Protein AF-A0A8X6XV56-F1 (afdb_monomer)

Sequence (90 aa):
MIHDEELIHANEVCEEVFFESVEVDSSSDEYEPEEKKRDIKHIPLDYKIKAVNMAKKHPTWSIKTLHSRGCGRLKRAFTQMGRRYHKRRK

Mean predicted aligned error: 18.06 Å

Structure (mmCIF, N/CA/C/O backbone):
data_AF-A0A8X6XV56-F1
#
_entry.id   AF-A0A8X6XV56-F1
#
loop_
_atom_site.group_PDB
_atom_site.id
_atom_site.type_symbol
_atom_site.label_atom_id
_atom_site.label_alt_id
_atom_site.label_comp_id
_atom_site.label_asym_id
_atom_site.label_entity_id
_atom_site.label_seq_id
_atom_site.pdbx_PDB_ins_code
_atom_site.Cartn_x
_atom_site.Cartn_y
_atom_site.Cartn_z
_atom_site.occupancy
_atom_site.B_iso_or_equiv
_atom_site.auth_seq_id
_atom_site.auth_comp_id
_atom_site.auth_asym_id
_atom_site.auth_atom_id
_atom_site.pdbx_PDB_model_num
ATOM 1 N N . MET A 1 1 ? -19.834 31.971 7.275 1.00 43.88 1 MET A N 1
ATOM 2 C CA . MET A 1 1 ? -20.107 31.369 5.958 1.00 43.88 1 MET A CA 1
ATOM 3 C C . MET A 1 1 ? -18.979 31.848 5.067 1.00 43.88 1 MET A C 1
ATOM 5 O O . MET A 1 1 ? -18.883 33.049 4.863 1.00 43.88 1 MET A O 1
ATOM 9 N N . ILE A 1 2 ? -18.021 30.977 4.753 1.00 51.19 2 ILE A N 1
ATOM 10 C CA . ILE A 1 2 ? -16.839 31.344 3.960 1.00 51.19 2 ILE A CA 1
ATOM 11 C C . ILE A 1 2 ? -17.280 31.265 2.498 1.00 51.19 2 ILE A C 1
ATOM 13 O O . ILE A 1 2 ? -17.900 30.279 2.108 1.00 51.19 2 ILE A O 1
ATOM 17 N N . HIS A 1 3 ? -17.098 32.355 1.759 1.00 51.81 3 HIS A N 1
ATOM 18 C CA . HIS A 1 3 ? -17.509 32.478 0.366 1.00 51.81 3 HIS A CA 1
ATOM 19 C C . HIS A 1 3 ? -16.316 32.039 -0.491 1.00 51.81 3 HIS A C 1
ATOM 21 O O . HIS A 1 3 ? -15.351 32.784 -0.616 1.00 51.81 3 HIS A O 1
ATOM 27 N N . ASP A 1 4 ? -16.354 30.813 -1.012 1.00 61.69 4 ASP A N 1
ATOM 28 C CA . ASP A 1 4 ? -15.238 30.188 -1.743 1.00 61.69 4 ASP A CA 1
ATOM 29 C C . ASP A 1 4 ? -15.323 30.419 -3.269 1.00 61.69 4 ASP A C 1
ATOM 31 O O . ASP A 1 4 ? -14.945 29.556 -4.054 1.00 61.69 4 ASP A O 1
ATOM 35 N N . GL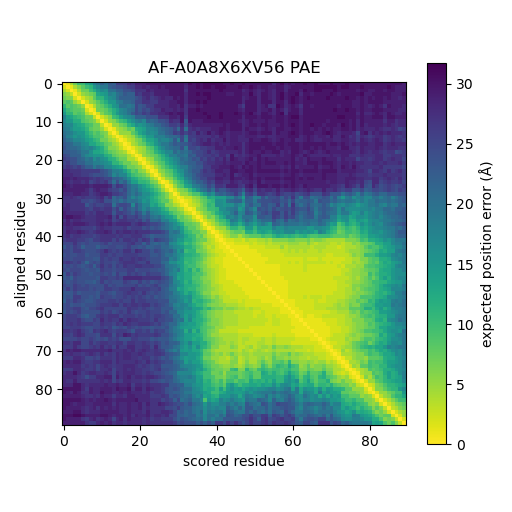U A 1 5 ? -15.831 31.573 -3.716 1.00 61.59 5 GLU A N 1
ATOM 36 C CA . GLU A 1 5 ? -16.177 31.788 -5.136 1.00 61.59 5 GLU A CA 1
ATOM 37 C C . GLU A 1 5 ? -15.220 32.722 -5.904 1.00 61.59 5 GLU A C 1
ATOM 39 O O . GLU A 1 5 ? -15.501 33.086 -7.041 1.00 61.59 5 GLU A O 1
ATOM 44 N N . GLU A 1 6 ? -14.068 33.102 -5.346 1.00 62.00 6 GLU A N 1
ATOM 45 C CA . GLU A 1 6 ? -13.080 33.933 -6.058 1.00 62.00 6 GLU A CA 1
ATOM 46 C C . GLU A 1 6 ? -11.733 33.225 -6.203 1.00 62.00 6 GLU A C 1
ATOM 48 O O . GLU A 1 6 ? -10.768 33.546 -5.515 1.00 62.00 6 GLU A O 1
ATOM 53 N N . LEU A 1 7 ? -11.647 32.258 -7.122 1.00 63.19 7 LEU A N 1
ATOM 54 C CA . LEU A 1 7 ? -10.369 31.855 -7.723 1.00 63.19 7 LEU A CA 1
ATOM 55 C C . LEU A 1 7 ? -10.587 31.091 -9.036 1.00 63.19 7 LEU A C 1
ATOM 57 O O . LEU A 1 7 ? -10.380 29.884 -9.127 1.00 63.19 7 LEU A O 1
ATOM 61 N N . ILE A 1 8 ? -10.974 31.818 -10.087 1.00 64.44 8 ILE A N 1
ATOM 62 C CA . ILE A 1 8 ? -10.766 31.379 -11.473 1.00 64.44 8 ILE A CA 1
ATOM 63 C C . ILE A 1 8 ? -10.225 32.580 -12.261 1.00 64.44 8 ILE A C 1
ATOM 65 O O . ILE A 1 8 ? -10.976 33.442 -12.710 1.00 64.44 8 ILE A O 1
ATOM 69 N N . HIS A 1 9 ? -8.899 32.654 -12.405 1.00 61.03 9 HIS A N 1
ATOM 70 C CA . HIS A 1 9 ? -8.227 33.585 -13.315 1.00 61.03 9 HIS A CA 1
ATOM 71 C C . HIS A 1 9 ? -8.550 33.180 -14.762 1.00 61.03 9 HIS A C 1
ATOM 73 O O . HIS A 1 9 ? -7.859 32.354 -15.348 1.00 61.03 9 HIS A O 1
ATOM 79 N N . ALA A 1 10 ? -9.634 33.713 -15.326 1.00 63.38 10 ALA A N 1
ATOM 80 C CA . ALA A 1 10 ? -10.113 33.306 -16.649 1.00 63.38 10 ALA A CA 1
ATOM 81 C C . ALA A 1 10 ? -9.447 34.035 -17.835 1.00 63.38 10 ALA A C 1
ATOM 83 O O . ALA A 1 10 ? -9.728 33.690 -18.978 1.00 63.38 10 ALA A O 1
ATOM 84 N N . ASN A 1 11 ? -8.559 35.010 -17.602 1.00 63.00 11 ASN A N 1
ATOM 85 C CA . ASN A 1 11 ? -8.051 35.890 -18.666 1.00 63.00 11 ASN A CA 1
ATOM 86 C C . ASN A 1 11 ? -6.521 36.065 -18.658 1.00 63.00 11 ASN A C 1
ATOM 88 O O . ASN A 1 11 ? -6.024 37.172 -18.861 1.00 63.00 11 ASN A O 1
ATOM 92 N N . GLU A 1 12 ? -5.753 34.997 -18.444 1.00 65.94 12 GLU A N 1
ATOM 93 C CA . GLU A 1 12 ? -4.326 35.039 -18.781 1.00 65.94 12 GLU A CA 1
ATOM 94 C C . GLU A 1 12 ? -4.178 34.751 -20.284 1.00 65.94 12 GLU A C 1
ATOM 96 O O . GLU A 1 12 ? -4.328 33.620 -20.742 1.00 65.94 12 GLU A O 1
ATOM 101 N N . VAL A 1 13 ? -3.978 35.805 -21.080 1.00 67.50 13 VAL A N 1
ATOM 102 C CA . VAL A 1 13 ? -3.664 35.674 -22.507 1.00 67.50 13 VAL A CA 1
ATOM 103 C C . VAL A 1 13 ? -2.219 35.195 -22.598 1.00 67.50 13 VAL A C 1
ATOM 105 O O . VAL A 1 13 ? -1.301 35.949 -22.286 1.00 67.50 13 VAL A O 1
ATOM 108 N N . CYS A 1 14 ? -2.007 33.939 -22.992 1.00 67.06 14 CYS A N 1
ATOM 109 C CA . CYS A 1 14 ? -0.671 33.459 -23.326 1.00 67.06 14 CYS A CA 1
ATOM 110 C C . CYS A 1 14 ? -0.173 34.214 -24.565 1.00 67.06 14 CYS A C 1
ATOM 112 O O . CYS A 1 14 ? -0.689 34.021 -25.663 1.00 67.06 14 CYS A O 1
ATOM 114 N N . GLU A 1 15 ? 0.812 35.087 -24.379 1.00 74.06 15 GLU A N 1
ATOM 115 C CA . GLU A 1 15 ? 1.508 35.750 -25.476 1.00 74.06 15 GLU A CA 1
ATOM 116 C C . GLU A 1 15 ? 2.452 34.733 -26.136 1.00 74.06 15 GLU A C 1
ATOM 118 O O . GLU A 1 15 ? 3.394 34.240 -25.510 1.00 74.06 15 GLU A O 1
ATOM 123 N N . GLU A 1 16 ? 2.173 34.362 -27.389 1.00 70.25 16 GLU A N 1
ATOM 124 C CA . GLU A 1 16 ? 3.077 33.534 -28.191 1.00 70.25 16 GLU A CA 1
ATOM 125 C C . GLU A 1 16 ? 4.313 34.361 -28.565 1.00 70.25 16 GLU A C 1
ATOM 127 O O . GLU A 1 16 ? 4.359 35.048 -29.585 1.00 70.25 16 GLU A O 1
ATOM 132 N N . VAL A 1 17 ? 5.331 34.319 -27.710 1.00 73.75 17 VAL A N 1
ATOM 133 C CA . VAL A 1 17 ? 6.653 34.867 -28.020 1.00 73.75 17 VAL A CA 1
ATOM 134 C C . VAL A 1 17 ? 7.335 34.017 -29.091 1.00 73.75 17 VAL A C 1
ATOM 136 O O . VAL A 1 17 ? 7.484 32.802 -28.950 1.00 73.75 17 VAL A O 1
ATOM 139 N N . PHE A 1 18 ? 7.772 34.673 -30.168 1.00 65.25 18 PHE A N 1
ATOM 140 C CA . PHE A 1 18 ? 8.530 34.049 -31.248 1.00 65.25 18 PHE A CA 1
ATOM 141 C C . PHE A 1 18 ? 9.912 33.647 -30.724 1.00 65.25 18 PHE A C 1
ATOM 143 O O . PHE A 1 18 ? 10.723 34.500 -30.363 1.00 65.25 18 PHE A O 1
ATOM 150 N N . PHE A 1 19 ? 10.170 32.344 -30.642 1.00 69.25 19 PHE A N 1
ATOM 151 C CA . PHE A 1 19 ? 11.467 31.836 -30.215 1.00 69.25 19 PHE A CA 1
ATOM 152 C C . PHE A 1 19 ? 12.469 31.999 -31.362 1.00 69.25 19 PHE A C 1
ATOM 154 O O . PHE A 1 19 ? 12.278 31.445 -32.444 1.00 69.25 19 PHE A O 1
ATOM 161 N N . GLU A 1 20 ? 13.533 32.768 -31.133 1.00 75.31 20 GLU A N 1
ATOM 162 C CA . GLU A 1 20 ? 14.656 32.861 -32.063 1.00 75.31 20 GLU A CA 1
ATOM 163 C C . GLU A 1 20 ? 15.341 31.490 -32.148 1.00 75.31 20 GLU A C 1
ATOM 165 O O . GLU A 1 20 ? 15.737 30.903 -31.136 1.00 75.31 20 GLU A O 1
ATOM 170 N N . SER A 1 21 ? 15.426 30.937 -33.358 1.00 67.25 21 SER A N 1
ATOM 171 C CA . SER A 1 21 ? 16.077 29.656 -33.605 1.00 67.25 21 SER A CA 1
ATOM 172 C C . SER A 1 21 ? 17.587 29.817 -33.448 1.00 67.25 21 SER A C 1
ATOM 174 O O . SER A 1 21 ? 18.262 30.290 -34.360 1.00 67.25 21 SER A O 1
ATOM 176 N N . VAL A 1 22 ? 18.117 29.428 -32.290 1.00 69.69 22 VAL A N 1
ATOM 177 C CA . VAL A 1 22 ? 19.563 29.315 -32.075 1.00 69.69 22 VAL A CA 1
ATOM 178 C C . VAL A 1 22 ? 20.062 28.107 -32.869 1.00 69.69 22 VAL A C 1
ATOM 180 O O . VAL A 1 22 ? 19.542 27.002 -32.699 1.00 69.69 22 VAL A O 1
ATOM 183 N N . GLU A 1 23 ? 21.046 28.306 -33.751 1.00 66.12 23 GLU A N 1
ATOM 184 C CA . GLU A 1 23 ? 21.744 27.198 -34.406 1.00 66.12 23 GLU A CA 1
ATOM 185 C C . GLU A 1 23 ? 22.357 26.306 -33.323 1.00 66.12 23 GLU A C 1
ATOM 187 O O . GLU A 1 23 ? 23.194 26.737 -32.529 1.00 66.12 23 GLU A O 1
ATOM 192 N N . VAL A 1 24 ? 21.874 25.067 -33.245 1.00 60.47 24 VAL A N 1
ATOM 193 C CA . VAL A 1 24 ? 22.342 24.088 -32.268 1.00 60.47 24 VAL A CA 1
ATOM 194 C C . VAL A 1 24 ? 23.755 23.678 -32.669 1.00 60.47 24 VAL A C 1
ATOM 196 O O . VAL A 1 24 ? 23.935 22.843 -33.559 1.00 60.47 24 VAL A O 1
ATOM 199 N N . ASP A 1 25 ? 24.760 24.273 -32.022 1.00 62.75 25 ASP A N 1
ATOM 200 C CA . ASP A 1 25 ? 26.127 23.762 -32.069 1.00 62.75 25 ASP A CA 1
ATOM 201 C C . ASP A 1 25 ? 26.086 22.291 -31.639 1.00 62.75 25 ASP A C 1
ATOM 203 O O . ASP A 1 25 ? 25.735 21.946 -30.509 1.00 62.75 25 ASP A O 1
ATOM 207 N N . SER A 1 26 ? 26.347 21.407 -32.599 1.00 61.03 26 SER A N 1
ATOM 208 C CA . SER A 1 26 ? 26.097 19.966 -32.510 1.00 61.03 26 SER A CA 1
ATOM 209 C C . SER A 1 26 ? 27.160 19.225 -31.696 1.00 61.03 26 SER A C 1
ATOM 211 O O . SER A 1 26 ? 27.352 18.022 -31.872 1.00 61.03 26 SER A O 1
ATOM 2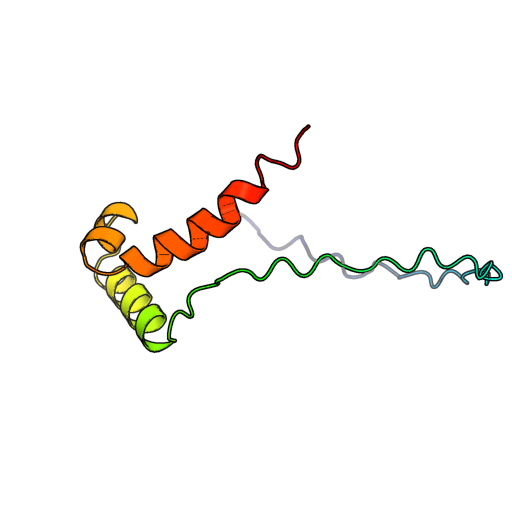13 N N . SER A 1 27 ? 27.832 19.905 -30.764 1.00 64.88 27 SER A N 1
ATOM 214 C CA . SER A 1 27 ? 28.589 19.244 -29.703 1.00 64.88 27 SER A CA 1
ATOM 215 C C . SER A 1 27 ? 27.609 18.689 -28.665 1.00 64.88 27 SER A C 1
ATOM 217 O O . SER A 1 27 ? 27.491 19.183 -27.543 1.00 64.88 27 SER A O 1
ATOM 219 N N . SER A 1 28 ? 26.871 17.660 -29.081 1.00 62.75 28 SER A N 1
ATOM 220 C CA . SER A 1 28 ? 26.013 16.853 -28.229 1.00 62.75 28 SER A CA 1
ATOM 221 C C . SER A 1 28 ? 26.902 1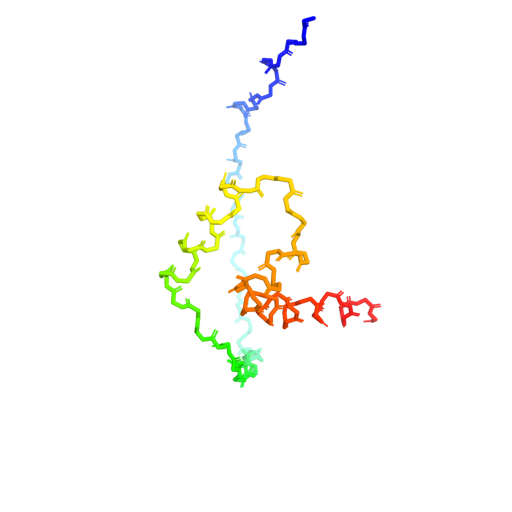6.063 -27.270 1.00 62.75 28 SER A C 1
ATOM 223 O O . SER A 1 28 ? 27.419 15.003 -27.612 1.00 62.75 28 SER A O 1
ATOM 225 N N . ASP A 1 29 ? 27.106 16.588 -26.062 1.00 68.75 29 ASP A N 1
ATOM 226 C CA . ASP A 1 29 ? 27.381 15.728 -24.911 1.00 68.75 29 ASP A CA 1
ATOM 227 C C . ASP A 1 29 ? 26.057 15.011 -24.609 1.0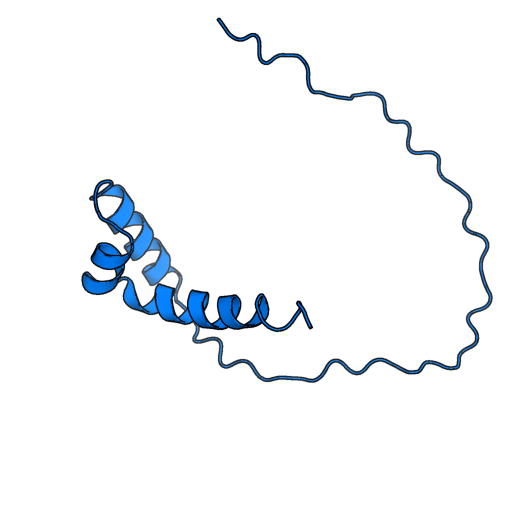0 68.75 29 ASP A C 1
ATOM 229 O O . ASP A 1 29 ? 25.217 15.473 -23.830 1.00 68.75 29 ASP A O 1
ATOM 233 N N . GLU A 1 30 ? 25.793 13.975 -25.408 1.00 78.19 30 GLU A N 1
ATOM 234 C CA . GLU A 1 30 ? 24.564 13.197 -25.407 1.00 78.19 30 GLU A CA 1
ATOM 235 C C . GLU A 1 30 ? 24.437 12.536 -24.034 1.00 78.19 30 GLU A C 1
ATOM 237 O O . GLU A 1 30 ? 25.094 11.546 -23.719 1.00 78.19 30 GLU A O 1
ATOM 242 N N . TYR A 1 31 ? 23.639 13.151 -23.160 1.00 76.12 31 TYR A N 1
ATOM 243 C CA . TYR A 1 31 ? 23.416 12.655 -21.810 1.00 76.12 31 TYR A CA 1
ATOM 244 C C . TYR A 1 31 ? 22.835 11.238 -21.873 1.00 76.12 31 TYR A C 1
ATOM 246 O O . TYR A 1 31 ? 21.639 11.063 -22.110 1.00 76.12 31 TYR A O 1
ATOM 254 N N . GLU A 1 32 ? 23.662 10.226 -21.608 1.00 78.38 32 GLU A N 1
ATOM 255 C CA . GLU A 1 32 ? 23.203 8.858 -21.393 1.00 78.38 32 GLU A CA 1
ATOM 256 C C . GLU A 1 32 ? 22.675 8.722 -19.954 1.00 78.38 32 GLU A C 1
ATOM 258 O O . GLU A 1 32 ? 23.447 8.760 -18.985 1.00 78.38 32 GLU A O 1
ATOM 263 N N . PRO A 1 33 ? 21.354 8.565 -19.745 1.00 75.00 33 PRO A N 1
ATOM 264 C CA . PRO A 1 33 ? 20.834 8.332 -18.411 1.00 75.00 33 PRO A CA 1
ATOM 265 C C . PRO A 1 33 ? 21.342 6.985 -17.888 1.00 75.00 33 PRO A C 1
ATOM 267 O O . PRO A 1 33 ? 21.008 5.932 -18.425 1.00 75.00 33 PRO A O 1
ATOM 270 N N . GLU A 1 34 ? 22.090 7.008 -16.781 1.00 75.94 34 GLU A N 1
ATOM 271 C CA . GLU A 1 34 ? 22.531 5.787 -16.103 1.00 75.94 34 GLU A CA 1
ATOM 272 C C . GLU A 1 34 ? 21.338 4.847 -15.831 1.00 75.94 34 GLU A C 1
ATOM 274 O O . GLU A 1 34 ? 20.470 5.141 -14.991 1.00 75.94 34 GLU A O 1
ATOM 279 N N . GLU A 1 35 ? 21.321 3.676 -16.478 1.00 66.81 35 GLU A N 1
ATOM 280 C CA . GLU A 1 35 ? 20.369 2.597 -16.208 1.00 66.81 35 GLU A CA 1
ATOM 281 C C . GLU A 1 35 ? 20.6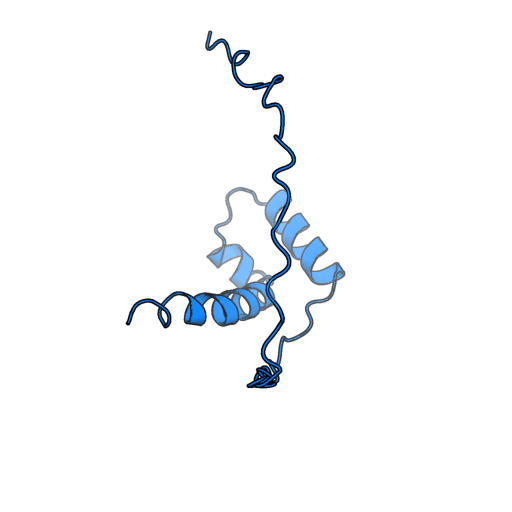32 1.968 -14.831 1.00 66.81 35 GLU A C 1
ATOM 283 O O . GLU A 1 35 ? 21.074 0.826 -14.676 1.00 66.81 35 GLU A O 1
ATOM 288 N N . LYS A 1 36 ? 20.316 2.693 -13.759 1.00 70.00 36 LYS A N 1
ATOM 289 C CA . LYS A 1 36 ? 20.188 2.079 -12.438 1.00 70.00 36 LYS A CA 1
ATOM 290 C C . LYS A 1 36 ? 18.951 1.194 -12.473 1.00 70.00 36 LYS A C 1
ATOM 292 O O . LYS A 1 36 ? 17.850 1.672 -12.187 1.00 70.00 36 LYS A O 1
ATOM 297 N N . LYS A 1 37 ? 19.135 -0.091 -12.798 1.00 64.56 37 LYS A N 1
ATOM 298 C CA . LYS A 1 37 ? 18.107 -1.133 -12.676 1.00 64.56 37 LYS A CA 1
ATOM 299 C C . LYS A 1 37 ? 17.586 -1.111 -11.245 1.00 64.56 37 LYS A C 1
ATOM 301 O O . LYS A 1 37 ? 18.252 -1.510 -10.291 1.00 64.56 37 LYS A O 1
ATOM 306 N N . ARG A 1 38 ? 16.406 -0.524 -11.071 1.00 63.78 38 ARG A N 1
ATOM 307 C CA . ARG A 1 38 ? 15.708 -0.517 -9.793 1.00 63.78 38 ARG A CA 1
ATOM 308 C C . ARG A 1 38 ? 14.906 -1.798 -9.767 1.00 63.78 38 ARG A C 1
ATOM 310 O O . ARG A 1 38 ? 13.949 -1.919 -10.525 1.00 63.78 38 ARG A O 1
ATOM 317 N N . ASP A 1 39 ? 15.238 -2.692 -8.845 1.00 67.06 39 ASP A N 1
ATOM 318 C CA . ASP A 1 39 ? 14.347 -3.786 -8.469 1.00 67.06 39 ASP A CA 1
ATOM 319 C C . ASP A 1 39 ? 13.123 -3.191 -7.764 1.00 67.06 39 ASP A C 1
ATOM 321 O O . ASP A 1 39 ? 13.012 -3.159 -6.532 1.00 67.06 39 ASP A O 1
ATOM 325 N N . ILE A 1 40 ? 12.214 -2.621 -8.553 1.00 67.81 40 ILE A N 1
ATOM 326 C CA . ILE A 1 40 ? 10.899 -2.213 -8.091 1.00 67.81 40 ILE A CA 1
ATOM 327 C C . ILE A 1 40 ? 10.094 -3.499 -8.052 1.00 67.81 40 ILE A C 1
ATOM 329 O O . ILE A 1 40 ? 9.612 -3.986 -9.072 1.00 67.81 40 ILE A O 1
ATOM 333 N N . LYS A 1 41 ? 9.969 -4.078 -6.856 1.00 77.44 41 LYS A N 1
ATOM 334 C CA . LYS A 1 41 ? 9.109 -5.246 -6.666 1.00 77.44 41 LYS A CA 1
ATOM 335 C C . LYS A 1 41 ? 7.698 -4.874 -7.102 1.00 77.44 41 LYS A C 1
ATOM 337 O O . LYS A 1 41 ? 7.072 -4.008 -6.491 1.00 77.44 41 LYS A O 1
ATOM 342 N N . HIS A 1 42 ? 7.221 -5.531 -8.154 1.00 85.50 42 HIS A N 1
ATOM 343 C CA . HIS A 1 42 ? 5.875 -5.335 -8.664 1.00 85.50 42 HIS A CA 1
ATOM 344 C C . HIS A 1 42 ? 4.852 -5.575 -7.541 1.00 85.50 42 HIS A C 1
ATOM 346 O O . HIS A 1 42 ? 4.915 -6.579 -6.825 1.00 85.50 42 HIS A O 1
ATOM 352 N N . ILE A 1 43 ? 3.920 -4.635 -7.367 1.00 86.12 43 ILE A N 1
ATOM 353 C CA . ILE A 1 43 ? 2.805 -4.762 -6.425 1.00 86.12 43 ILE A CA 1
ATOM 354 C C . ILE A 1 43 ? 1.530 -4.971 -7.249 1.00 86.12 43 ILE A C 1
ATOM 356 O O . ILE A 1 43 ? 1.100 -4.018 -7.907 1.00 86.12 43 ILE A O 1
ATOM 360 N N . PRO A 1 44 ? 0.914 -6.167 -7.181 1.00 91.00 44 PRO A N 1
ATOM 361 C CA . PRO A 1 44 ? -0.313 -6.471 -7.910 1.00 91.00 44 PRO A CA 1
ATOM 362 C C . PRO A 1 44 ? -1.456 -5.512 -7.571 1.00 91.00 44 PRO A C 1
ATOM 364 O O . PRO A 1 44 ? -1.532 -4.990 -6.451 1.00 91.00 44 PRO A O 1
ATOM 367 N N . LEU A 1 45 ? -2.379 -5.319 -8.514 1.00 92.12 45 LEU A N 1
ATOM 368 C CA . LEU A 1 45 ? -3.544 -4.451 -8.327 1.00 92.12 45 LEU A CA 1
ATOM 369 C C . LEU A 1 45 ? -4.436 -4.931 -7.174 1.00 92.12 45 LEU A C 1
ATOM 371 O O . LEU A 1 45 ? -4.791 -4.130 -6.310 1.00 92.12 45 LEU A O 1
ATOM 375 N N . ASP A 1 46 ? -4.686 -6.237 -7.080 1.00 93.00 46 ASP A N 1
ATOM 376 C CA . ASP A 1 46 ? -5.495 -6.848 -6.014 1.00 93.00 46 ASP A CA 1
ATOM 377 C C . ASP A 1 46 ? -4.970 -6.520 -4.620 1.00 93.00 46 ASP A C 1
ATOM 379 O O . ASP A 1 46 ? -5.725 -6.285 -3.675 1.00 93.00 46 ASP A O 1
ATOM 383 N N . TYR A 1 47 ? -3.645 -6.439 -4.489 1.00 93.06 47 TYR A N 1
ATOM 384 C CA . TYR A 1 47 ? -3.017 -6.063 -3.235 1.00 93.06 47 TYR A CA 1
ATOM 385 C C . TYR A 1 47 ? -3.344 -4.609 -2.861 1.00 93.06 47 TYR A C 1
ATOM 387 O O . TYR A 1 47 ? -3.607 -4.315 -1.691 1.00 93.06 47 TYR A O 1
ATOM 395 N N . LYS A 1 48 ? -3.358 -3.695 -3.840 1.00 90.56 48 LYS A N 1
ATOM 396 C CA . LYS A 1 48 ? -3.741 -2.289 -3.632 1.00 90.56 48 LYS A CA 1
ATOM 397 C C . LYS A 1 48 ? -5.217 -2.186 -3.248 1.00 90.56 48 LYS A C 1
ATOM 399 O O . LYS A 1 48 ? -5.534 -1.506 -2.275 1.00 90.56 48 LYS A O 1
ATOM 404 N N . ILE A 1 49 ? -6.091 -2.920 -3.939 1.00 95.00 49 ILE A N 1
ATOM 405 C CA . ILE A 1 49 ? -7.530 -2.972 -3.637 1.00 95.00 49 ILE A CA 1
ATOM 406 C C . ILE A 1 49 ? -7.752 -3.474 -2.205 1.00 95.00 49 ILE A C 1
ATOM 408 O O . ILE A 1 49 ? -8.459 -2.833 -1.427 1.00 95.00 49 ILE A O 1
ATOM 412 N N . LYS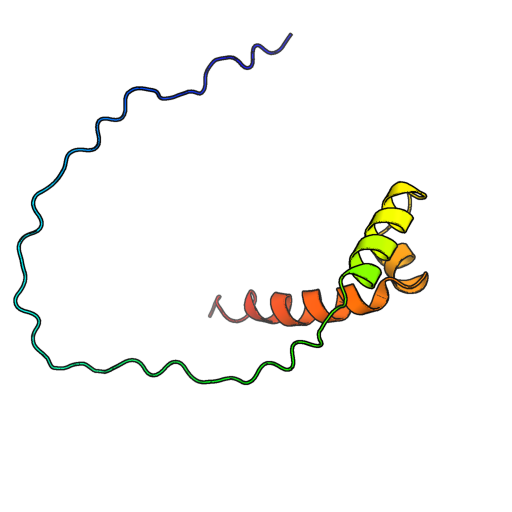 A 1 50 ? -7.085 -4.565 -1.805 1.00 93.62 50 LYS A N 1
ATOM 413 C CA . LYS A 1 50 ? -7.138 -5.084 -0.430 1.00 93.62 50 LYS A CA 1
ATOM 414 C C . LYS A 1 50 ? -6.717 -4.029 0.592 1.00 93.62 50 LYS A C 1
ATOM 416 O O . LYS A 1 50 ? -7.400 -3.855 1.601 1.00 93.62 50 LYS A O 1
ATOM 421 N N . ALA A 1 51 ? -5.605 -3.338 0.348 1.00 92.19 51 ALA A N 1
ATOM 422 C CA . ALA A 1 51 ? -5.101 -2.314 1.257 1.00 92.19 51 ALA A CA 1
ATOM 423 C C . ALA A 1 51 ? -6.105 -1.165 1.439 1.00 92.19 51 ALA A C 1
ATOM 425 O O . ALA A 1 51 ? -6.389 -0.778 2.574 1.00 92.19 51 ALA A O 1
ATOM 426 N N . VAL A 1 52 ? -6.687 -0.682 0.338 1.00 93.81 52 VAL A N 1
ATOM 427 C CA . VAL A 1 52 ? -7.724 0.360 0.352 1.00 93.81 52 VAL A CA 1
ATOM 428 C C . VAL A 1 52 ? -8.966 -0.120 1.099 1.00 93.81 52 VAL A C 1
ATOM 430 O O . VAL A 1 52 ? -9.473 0.590 1.964 1.00 93.81 52 VAL A O 1
ATOM 433 N N . ASN A 1 53 ? -9.429 -1.342 0.837 1.00 96.06 53 ASN A N 1
ATOM 434 C CA . ASN A 1 53 ? -10.600 -1.902 1.509 1.00 96.06 53 ASN A CA 1
ATOM 435 C C . ASN A 1 53 ? -10.389 -2.059 3.021 1.00 96.06 53 ASN A C 1
ATOM 437 O O . ASN A 1 53 ? -11.309 -1.796 3.791 1.00 96.06 53 ASN A O 1
ATOM 441 N N . MET A 1 54 ? -9.190 -2.441 3.471 1.00 94.44 54 MET A N 1
ATOM 442 C CA . MET A 1 54 ? -8.882 -2.502 4.905 1.00 94.44 54 MET A CA 1
ATOM 443 C C . MET A 1 54 ? -8.865 -1.117 5.555 1.00 94.44 54 MET A C 1
ATOM 445 O O . MET A 1 54 ? -9.387 -0.970 6.656 1.00 94.44 54 MET A O 1
ATOM 449 N N . ALA A 1 55 ? -8.317 -0.106 4.876 1.00 94.31 55 ALA A N 1
ATOM 450 C CA . ALA A 1 55 ? -8.335 1.269 5.373 1.00 94.31 55 ALA A CA 1
ATOM 451 C C . ALA A 1 55 ? -9.768 1.823 5.459 1.00 94.31 55 ALA A C 1
ATOM 453 O O . ALA A 1 55 ? -10.132 2.417 6.468 1.00 94.31 55 ALA A O 1
ATOM 454 N N . LYS A 1 56 ? -10.609 1.549 4.451 1.00 95.31 56 LYS A N 1
ATOM 455 C CA . LYS A 1 56 ? -12.035 1.920 4.460 1.00 95.31 56 LYS A CA 1
ATOM 456 C C . LYS A 1 56 ? -12.809 1.246 5.596 1.00 95.31 56 LYS A C 1
ATOM 458 O O . LYS A 1 56 ? -13.639 1.888 6.226 1.00 95.31 56 LYS A O 1
ATOM 463 N N . LYS A 1 57 ? -12.535 -0.035 5.871 1.00 96.88 57 LYS A N 1
ATOM 464 C CA . LYS A 1 57 ? -13.169 -0.780 6.975 1.00 96.88 57 LYS A CA 1
ATOM 465 C C . LYS A 1 57 ? -12.714 -0.312 8.359 1.00 96.88 57 LYS A C 1
ATOM 467 O O . LYS A 1 57 ? -13.463 -0.454 9.320 1.00 96.88 57 LYS A O 1
ATOM 472 N N . HIS A 1 58 ? -11.495 0.213 8.474 1.00 95.06 58 HIS A N 1
ATOM 473 C CA . HIS A 1 58 ? -10.896 0.597 9.750 1.00 95.06 58 HIS A CA 1
ATOM 474 C C . HIS A 1 58 ? -10.243 1.986 9.668 1.00 95.06 58 HIS A C 1
ATOM 476 O O . HIS A 1 58 ? -9.013 2.088 9.673 1.00 95.06 58 HIS A O 1
ATOM 482 N N . PRO A 1 59 ? -11.044 3.066 9.629 1.00 94.38 59 PRO A N 1
ATOM 483 C CA . PRO A 1 59 ? -10.536 4.426 9.427 1.00 94.38 59 PRO A CA 1
ATOM 484 C C . PRO A 1 59 ? -9.652 4.929 10.579 1.00 94.38 59 PRO A C 1
ATOM 486 O O . PRO A 1 59 ? -8.824 5.810 10.382 1.00 94.38 59 PRO A O 1
ATOM 489 N N . THR A 1 60 ? -9.783 4.354 11.778 1.00 96.31 60 THR A N 1
ATOM 490 C CA . THR A 1 60 ? -8.971 4.707 12.955 1.00 96.31 60 THR A CA 1
ATOM 491 C C . THR A 1 60 ? -7.607 4.018 12.984 1.00 96.31 60 THR A C 1
ATOM 493 O O . THR A 1 60 ? -6.771 4.327 13.836 1.00 96.31 60 THR A O 1
ATOM 496 N N . TRP A 1 61 ? -7.347 3.055 12.092 1.00 93.88 61 TRP A N 1
ATOM 497 C CA . TRP A 1 61 ? -6.072 2.347 12.092 1.00 93.88 61 TRP A CA 1
ATOM 498 C C . TRP A 1 61 ? -4.957 3.220 11.537 1.00 93.88 61 TRP A C 1
ATOM 500 O O . TRP A 1 61 ? -4.997 3.695 10.405 1.00 93.88 61 TRP A O 1
ATOM 510 N N . SER A 1 62 ? -3.888 3.342 12.321 1.00 91.81 62 SER A N 1
ATOM 511 C CA . SER A 1 62 ? -2.661 3.963 11.841 1.00 91.81 62 SER A CA 1
ATOM 512 C C . SER A 1 62 ? -2.049 3.166 10.682 1.00 91.81 62 SER A C 1
ATOM 514 O O . SER A 1 62 ? -2.195 1.942 10.579 1.00 91.81 62 SER A O 1
ATOM 516 N N . ILE A 1 63 ? -1.244 3.843 9.861 1.00 88.44 63 ILE A N 1
ATOM 517 C CA . ILE A 1 63 ? -0.459 3.213 8.788 1.00 88.44 63 ILE A CA 1
ATOM 518 C C . ILE A 1 63 ? 0.417 2.067 9.331 1.00 88.44 63 ILE A C 1
ATOM 520 O O . ILE A 1 63 ? 0.585 1.039 8.673 1.00 88.44 63 ILE A O 1
ATOM 524 N N . LYS A 1 64 ? 0.951 2.201 10.556 1.00 90.25 64 LYS A N 1
ATOM 525 C CA . LYS A 1 64 ? 1.742 1.143 11.212 1.00 90.25 64 LYS A CA 1
ATOM 526 C C . LYS A 1 64 ? 0.901 -0.116 11.446 1.00 90.25 64 LYS A C 1
ATOM 528 O O . LYS A 1 64 ? 1.365 -1.214 11.145 1.00 90.25 64 LYS A O 1
ATOM 533 N N . THR A 1 65 ? -0.333 0.054 11.915 1.00 91.88 65 THR A N 1
ATOM 534 C CA . THR A 1 65 ? -1.290 -1.033 12.163 1.00 91.88 65 THR A CA 1
ATOM 535 C C . THR A 1 65 ? -1.739 -1.698 10.861 1.00 91.88 65 THR A C 1
ATOM 537 O O . THR A 1 65 ? -1.798 -2.922 10.775 1.00 91.88 65 THR A O 1
ATOM 540 N N . LEU A 1 66 ? -1.988 -0.917 9.806 1.00 90.12 66 LEU A N 1
ATOM 541 C CA . LEU A 1 66 ? -2.293 -1.466 8.481 1.00 90.12 66 LEU A CA 1
ATOM 542 C C . LEU A 1 66 ? -1.128 -2.312 7.948 1.00 90.12 66 LEU A C 1
ATOM 544 O O . LEU A 1 66 ? -1.338 -3.401 7.411 1.00 90.12 66 LEU A O 1
ATOM 548 N N . HIS A 1 67 ? 0.113 -1.850 8.122 1.00 89.94 67 HIS A N 1
ATOM 549 C CA . HIS A 1 67 ? 1.294 -2.604 7.705 1.00 89.94 67 HIS A CA 1
ATOM 550 C C . HIS A 1 67 ? 1.436 -3.946 8.434 1.00 89.94 67 HIS A C 1
ATOM 552 O O . HIS A 1 67 ? 1.729 -4.941 7.765 1.00 89.94 67 HIS A O 1
ATOM 558 N N . SER A 1 68 ? 1.205 -3.995 9.752 1.00 89.69 68 SER A N 1
ATOM 559 C CA . SER A 1 68 ? 1.269 -5.246 10.527 1.00 89.69 68 SER A CA 1
ATOM 560 C C . SER A 1 68 ? 0.121 -6.206 10.202 1.00 89.69 68 SER A C 1
ATOM 562 O O . SER A 1 68 ? 0.319 -7.416 10.216 1.00 89.69 68 SER A O 1
ATOM 564 N N . ARG A 1 69 ? -1.049 -5.685 9.817 1.00 89.06 69 ARG A N 1
ATOM 565 C CA . ARG A 1 69 ? -2.244 -6.461 9.427 1.00 89.06 69 ARG A CA 1
ATOM 566 C C . ARG A 1 69 ? -2.234 -6.959 7.973 1.00 89.06 69 ARG A C 1
ATOM 568 O O . ARG A 1 69 ? -3.216 -7.537 7.518 1.00 89.06 69 ARG A O 1
ATOM 575 N N . GLY A 1 70 ? -1.139 -6.755 7.237 1.00 82.50 70 GLY A N 1
ATOM 576 C CA . GLY A 1 70 ? -0.963 -7.318 5.894 1.00 82.50 70 GLY A CA 1
ATOM 577 C C . GLY A 1 70 ? -0.736 -6.308 4.769 1.00 82.50 70 GLY A C 1
ATOM 578 O O . GLY A 1 70 ? -0.649 -6.738 3.623 1.00 82.50 70 GLY A O 1
ATOM 579 N N . CYS A 1 71 ? -0.583 -5.007 5.062 1.00 87.06 71 CYS A N 1
ATOM 580 C CA . CYS A 1 71 ? -0.176 -3.989 4.077 1.00 87.06 71 CYS A CA 1
ATOM 581 C C . CYS A 1 71 ? 1.347 -3.765 3.988 1.00 87.06 71 CYS A C 1
ATOM 583 O O . CYS A 1 71 ? 1.787 -2.864 3.274 1.00 87.06 71 CYS A O 1
ATOM 585 N N . GLY A 1 72 ? 2.183 -4.572 4.649 1.00 84.00 72 GLY A N 1
ATOM 586 C CA . GLY A 1 72 ? 3.634 -4.347 4.745 1.00 84.00 72 GLY A CA 1
ATOM 587 C C . GLY A 1 72 ? 4.404 -4.225 3.416 1.00 84.00 72 GLY A C 1
ATOM 588 O O . GLY A 1 72 ? 5.452 -3.576 3.388 1.00 84.00 72 GLY A O 1
ATOM 589 N N . ARG A 1 73 ? 3.900 -4.778 2.299 1.00 79.69 73 ARG A N 1
ATOM 590 C CA . ARG A 1 73 ? 4.541 -4.635 0.974 1.00 79.69 73 ARG A CA 1
ATOM 591 C C . ARG A 1 73 ? 4.557 -3.186 0.467 1.00 79.69 73 ARG A C 1
ATOM 593 O O . ARG A 1 73 ? 5.508 -2.818 -0.215 1.00 79.69 73 ARG A O 1
ATOM 600 N N . LEU A 1 74 ? 3.589 -2.349 0.862 1.00 76.31 74 LEU A N 1
ATOM 601 C CA . LEU A 1 74 ? 3.556 -0.926 0.486 1.00 76.31 74 LEU A CA 1
ATOM 602 C C . LEU A 1 74 ? 4.708 -0.148 1.127 1.00 76.31 74 LEU A C 1
ATOM 604 O O . LEU A 1 74 ? 5.369 0.639 0.455 1.00 76.31 74 LEU A O 1
ATOM 608 N N . LYS A 1 75 ? 5.026 -0.435 2.397 1.00 74.56 75 LYS A N 1
ATOM 609 C CA . LYS A 1 75 ? 6.134 0.208 3.122 1.00 74.56 75 LYS A CA 1
ATOM 610 C C . LYS A 1 75 ? 7.456 0.111 2.359 1.00 74.56 75 LYS A C 1
ATOM 612 O O . LYS A 1 75 ? 8.179 1.098 2.275 1.00 74.56 75 LYS A O 1
ATOM 617 N N . ARG A 1 76 ? 7.754 -1.061 1.784 1.00 69.06 76 ARG A N 1
ATOM 618 C CA . ARG A 1 76 ? 9.009 -1.315 1.055 1.00 69.06 76 ARG A CA 1
ATOM 619 C C . ARG A 1 76 ? 9.127 -0.445 -0.202 1.00 69.06 76 ARG A C 1
ATOM 621 O O . ARG A 1 76 ? 10.200 0.109 -0.435 1.00 69.06 76 ARG A O 1
ATOM 628 N N . ALA A 1 77 ? 8.027 -0.248 -0.932 1.00 63.25 77 ALA A N 1
ATOM 629 C CA . ALA A 1 77 ? 7.992 0.633 -2.100 1.00 63.25 77 ALA A CA 1
ATOM 630 C C . ALA A 1 77 ? 8.221 2.109 -1.722 1.00 63.25 77 ALA A C 1
ATOM 632 O O . ALA A 1 77 ? 9.066 2.775 -2.320 1.00 63.25 77 ALA A O 1
ATOM 633 N N . PHE A 1 78 ? 7.554 2.606 -0.673 1.00 59.97 78 PHE A N 1
ATOM 634 C CA . PHE A 1 78 ? 7.715 4.000 -0.232 1.00 59.97 78 PHE A CA 1
ATOM 635 C C . PHE A 1 78 ? 9.116 4.293 0.330 1.00 59.97 78 PHE A C 1
ATOM 637 O O . PHE A 1 78 ? 9.699 5.339 0.039 1.00 59.97 78 PHE A O 1
ATOM 644 N N . THR A 1 79 ? 9.719 3.360 1.079 1.00 58.94 79 THR A N 1
ATOM 645 C CA . THR A 1 79 ? 11.081 3.547 1.618 1.00 58.94 79 THR A CA 1
ATOM 646 C C . THR A 1 79 ? 12.164 3.618 0.540 1.00 58.94 79 THR A C 1
ATOM 648 O O . THR A 1 79 ? 13.176 4.292 0.738 1.00 58.94 79 THR A O 1
ATOM 651 N N . GLN A 1 80 ? 11.959 2.966 -0.608 1.00 57.00 80 GLN A N 1
ATOM 652 C CA . GLN A 1 80 ? 12.896 3.005 -1.737 1.00 57.00 80 GLN A CA 1
ATOM 653 C C . GLN A 1 80 ? 12.892 4.375 -2.443 1.00 57.00 80 GLN A C 1
ATOM 655 O O . GLN A 1 80 ? 13.910 4.788 -2.999 1.00 57.00 80 GLN A O 1
ATOM 660 N N . MET A 1 81 ? 11.772 5.102 -2.371 1.00 52.31 81 MET A N 1
ATOM 661 C CA . MET A 1 81 ? 11.624 6.460 -2.904 1.00 52.31 81 MET A CA 1
ATOM 662 C C . MET A 1 81 ? 12.140 7.522 -1.916 1.00 52.31 81 MET A C 1
ATOM 664 O O . MET A 1 81 ? 12.856 8.438 -2.316 1.00 52.31 81 MET A O 1
ATOM 668 N N . GLY A 1 82 ? 11.865 7.363 -0.613 1.00 54.38 82 GLY A N 1
ATOM 669 C CA . GLY A 1 82 ? 12.228 8.329 0.438 1.00 54.38 82 GLY A CA 1
ATOM 670 C C . GLY A 1 82 ? 13.733 8.590 0.603 1.00 54.38 82 GLY A C 1
ATOM 671 O O . GLY A 1 82 ? 14.139 9.722 0.853 1.00 54.38 82 GLY A O 1
ATOM 672 N N . ARG A 1 83 ? 14.592 7.584 0.371 1.00 53.59 83 ARG A N 1
ATOM 673 C CA . ARG A 1 83 ? 16.063 7.744 0.439 1.00 53.59 83 ARG A CA 1
ATOM 674 C C . ARG A 1 83 ? 16.641 8.705 -0.613 1.00 53.59 83 ARG A C 1
ATOM 676 O O . ARG A 1 83 ? 17.806 9.077 -0.506 1.00 53.59 83 ARG A O 1
ATOM 683 N N . ARG A 1 84 ? 15.863 9.110 -1.623 1.00 48.84 84 ARG A N 1
ATOM 684 C CA . ARG A 1 84 ? 16.319 10.026 -2.683 1.00 48.84 84 ARG A CA 1
ATOM 685 C C . ARG A 1 84 ? 16.195 11.500 -2.314 1.00 48.84 84 ARG A C 1
ATOM 687 O O . ARG A 1 84 ? 17.019 12.289 -2.757 1.00 48.84 84 ARG A O 1
ATOM 694 N N . TYR A 1 85 ? 15.235 11.868 -1.467 1.00 51.53 85 TYR A N 1
ATOM 695 C CA . TYR A 1 85 ? 15.005 13.273 -1.105 1.00 51.53 85 TYR A CA 1
ATOM 696 C C . TYR A 1 85 ? 16.064 13.834 -0.144 1.00 51.53 85 TYR A C 1
ATOM 698 O O . TYR A 1 85 ? 16.240 15.042 -0.064 1.00 51.53 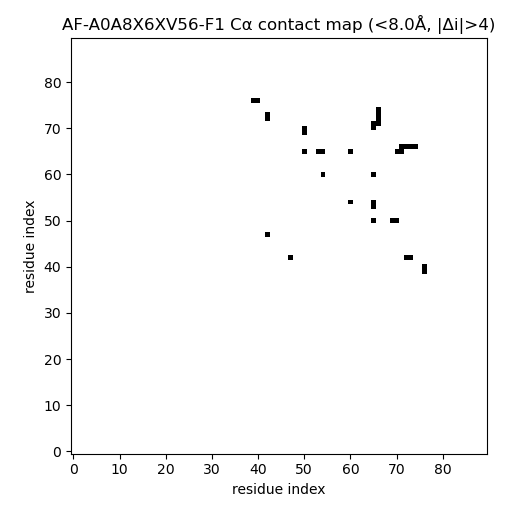85 TYR A O 1
ATOM 706 N N . HIS A 1 86 ? 16.818 12.968 0.540 1.00 49.94 86 HIS A N 1
ATOM 707 C CA . HIS A 1 86 ? 17.907 13.379 1.433 1.00 49.94 86 HIS A CA 1
ATOM 708 C C . HIS A 1 86 ? 19.267 13.524 0.725 1.00 49.94 86 HIS A C 1
ATOM 710 O O . HIS A 1 86 ? 20.164 14.171 1.247 1.00 49.94 86 HIS A O 1
ATOM 716 N N . LYS A 1 87 ? 19.429 12.941 -0.474 1.00 48.75 87 LYS A N 1
ATOM 717 C CA . LYS A 1 87 ? 20.687 12.982 -1.246 1.00 48.75 87 LYS A CA 1
ATOM 718 C C . LYS A 1 87 ? 20.790 14.162 -2.222 1.00 48.75 87 LYS A C 1
ATOM 720 O O . LYS A 1 87 ? 21.821 14.304 -2.856 1.00 48.75 87 LYS A O 1
ATOM 725 N N . ARG A 1 88 ? 19.745 14.991 -2.339 1.00 50.78 88 ARG A N 1
ATOM 726 C CA . ARG A 1 88 ? 19.700 16.189 -3.204 1.00 50.78 88 ARG A CA 1
ATOM 727 C C . ARG A 1 88 ? 19.892 17.517 -2.448 1.00 50.78 88 ARG A C 1
ATOM 729 O O . ARG A 1 88 ? 19.581 18.565 -2.991 1.00 50.78 88 ARG A O 1
ATOM 736 N N . ARG A 1 89 ? 20.344 17.480 -1.186 1.00 50.16 89 ARG A N 1
ATOM 737 C CA . ARG A 1 89 ? 20.623 18.675 -0.357 1.00 50.16 89 ARG A CA 1
ATOM 738 C C . ARG A 1 89 ? 22.095 18.774 0.069 1.00 50.16 89 ARG A C 1
ATOM 740 O O . ARG A 1 89 ? 22.373 19.171 1.197 1.00 50.16 89 ARG A O 1
ATOM 747 N N . LYS A 1 90 ? 23.022 18.360 -0.791 1.00 43.31 90 LYS A N 1
ATOM 748 C CA . LYS A 1 90 ? 24.452 18.635 -0.634 1.00 43.31 90 LYS A CA 1
ATOM 749 C C . LYS A 1 90 ? 24.993 19.172 -1.939 1.00 43.31 90 LYS A C 1
ATOM 751 O O . LYS A 1 90 ? 24.544 18.633 -2.974 1.00 43.31 90 LYS A O 1
#

Radius of gyration: 23.79 Å; Cα contacts (8 Å, |Δi|>4): 18; chains: 1; bounding box: 49×43×47 Å

Organism: NCBI:txid2747483

Foldseek 3Di:
DDDPPPDDPPDDDPDPDDDDDDDPPPPPPPDDPPPPPDPQPDDDPVLVVVLVVVCVVPVPDDPVRSCVVRNVSVVVNVVVVVVVVVVPPD

Solvent-accessible surface area (backbone atoms only — not comparable to full-atom values): 6346 Å² total; per-residue (Å²): 134,87,83,88,81,85,84,76,89,85,77,79,79,82,76,85,75,84,77,80,83,73,82,75,74,79,78,69,80,73,82,74,78,79,83,74,83,69,90,70,77,83,76,59,68,67,58,53,52,51,46,52,52,51,43,72,76,38,76,8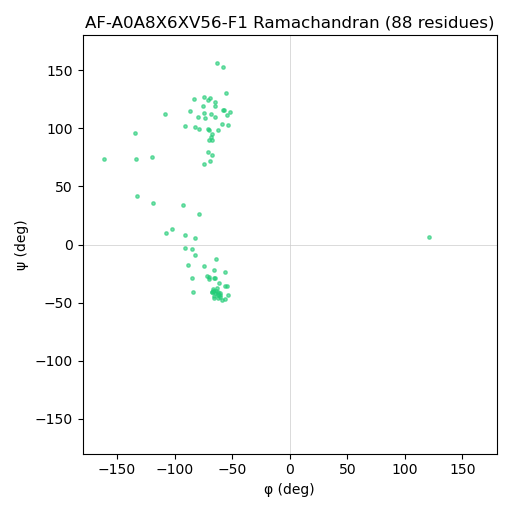6,59,51,73,68,54,44,28,75,75,71,38,46,72,57,56,58,58,53,56,68,56,56,66,54,73,72,69,75,78,118

Secondary structure (DSSP, 8-state):
--------------------------------------------HHHHHHHHHHHHH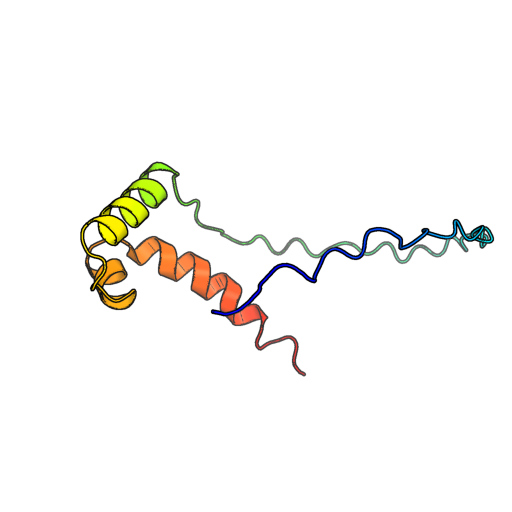-TT--HHHHIIIIIHHHHHHHHHHHTTTTTT--

pLDDT: mean 73.33, std 15.26, range [43.31, 96.88]